Protein AF-A0A1D1V854-F1 (afdb_monomer_lite)

Structure (mmCIF, N/CA/C/O backbone):
data_AF-A0A1D1V854-F1
#
_entry.id   AF-A0A1D1V854-F1
#
loop_
_atom_site.group_PDB
_atom_site.id
_atom_site.type_symbol
_atom_site.label_atom_id
_atom_site.label_alt_id
_atom_site.label_comp_id
_atom_site.label_asym_id
_atom_site.label_entity_id
_atom_site.label_seq_id
_atom_site.pdbx_PDB_ins_code
_atom_site.Cartn_x
_atom_site.Cartn_y
_atom_site.Cartn_z
_atom_site.occupancy
_atom_site.B_iso_or_equiv
_atom_site.auth_seq_id
_atom_site.auth_comp_id
_atom_site.auth_asym_id
_atom_site.auth_atom_id
_atom_site.pdbx_PDB_model_num
ATOM 1 N N . MET A 1 1 ? 18.025 -1.468 -3.500 1.00 42.47 1 MET A N 1
ATOM 2 C CA . MET A 1 1 ? 19.082 -0.450 -3.270 1.00 42.47 1 MET A CA 1
ATOM 3 C C . MET A 1 1 ? 18.448 0.884 -2.857 1.00 42.47 1 MET A C 1
ATOM 5 O O . MET A 1 1 ? 17.671 1.433 -3.631 1.00 42.47 1 MET A O 1
ATOM 9 N N . ARG A 1 2 ? 18.681 1.383 -1.630 1.00 36.00 2 ARG A N 1
ATOM 10 C CA . ARG A 1 2 ? 18.169 2.705 -1.205 1.00 36.00 2 ARG A CA 1
ATOM 11 C C . ARG A 1 2 ? 18.916 3.812 -1.974 1.00 36.00 2 ARG A C 1
ATOM 13 O O . ARG A 1 2 ? 20.135 3.709 -2.099 1.00 36.00 2 ARG A O 1
ATOM 20 N N . PRO A 1 3 ? 18.247 4.865 -2.474 1.00 47.47 3 PRO A N 1
ATOM 21 C CA . PRO A 1 3 ? 18.932 5.996 -3.084 1.00 47.47 3 PRO A CA 1
ATOM 22 C C . PRO A 1 3 ? 19.513 6.863 -1.964 1.00 47.47 3 PRO A C 1
ATOM 24 O O . PRO A 1 3 ? 18.821 7.685 -1.373 1.00 47.47 3 PRO A O 1
ATOM 27 N N . GLY A 1 4 ? 20.775 6.627 -1.619 1.00 47.12 4 GLY A N 1
ATOM 28 C CA . GLY A 1 4 ? 21.436 7.358 -0.545 1.00 47.12 4 GLY A CA 1
ATOM 29 C C . GLY A 1 4 ? 22.820 6.805 -0.261 1.00 47.12 4 GLY A C 1
ATOM 30 O O . GLY A 1 4 ? 22.964 5.969 0.616 1.00 47.12 4 GLY A O 1
ATOM 31 N N . ARG A 1 5 ? 23.792 7.285 -1.046 1.00 52.72 5 ARG A N 1
ATOM 32 C CA . ARG A 1 5 ? 25.251 7.235 -0.843 1.00 52.72 5 ARG A CA 1
ATOM 33 C C . ARG A 1 5 ? 25.821 5.901 -0.347 1.00 52.72 5 ARG A C 1
ATOM 35 O O . ARG A 1 5 ? 25.829 5.606 0.842 1.00 52.72 5 ARG A O 1
ATOM 42 N N . THR A 1 6 ? 26.435 5.158 -1.263 1.00 57.19 6 THR A N 1
ATOM 43 C CA . THR A 1 6 ? 27.472 4.191 -0.891 1.00 57.19 6 THR A CA 1
ATOM 44 C C . THR A 1 6 ? 28.578 4.937 -0.133 1.00 57.19 6 THR A C 1
ATOM 46 O O . THR A 1 6 ? 28.917 6.053 -0.534 1.00 57.19 6 THR A O 1
ATOM 49 N N . LEU A 1 7 ? 29.139 4.356 0.938 1.00 64.44 7 LEU A N 1
ATOM 50 C CA . LEU A 1 7 ? 30.322 4.867 1.662 1.00 64.44 7 LEU A CA 1
ATOM 51 C C . LEU A 1 7 ? 31.592 4.769 0.784 1.00 64.44 7 LEU A C 1
ATOM 53 O O . LEU A 1 7 ? 32.588 4.165 1.160 1.00 64.44 7 LEU A O 1
ATOM 57 N N . GLY A 1 8 ? 31.529 5.291 -0.437 1.00 66.00 8 GLY A N 1
ATOM 58 C CA . GLY A 1 8 ? 32.653 5.418 -1.350 1.00 66.00 8 GLY A CA 1
ATOM 59 C C . GLY A 1 8 ? 33.209 6.834 -1.302 1.00 66.00 8 GLY A C 1
ATOM 60 O O . GLY A 1 8 ? 32.494 7.790 -0.994 1.00 66.00 8 GLY A O 1
ATOM 61 N N . THR A 1 9 ? 34.488 6.977 -1.630 1.00 76.50 9 THR A N 1
ATOM 62 C CA . THR A 1 9 ? 35.136 8.284 -1.738 1.00 76.50 9 THR A CA 1
ATOM 63 C C . THR A 1 9 ? 34.402 9.157 -2.760 1.00 76.50 9 THR A C 1
ATOM 65 O O . THR A 1 9 ? 34.055 8.703 -3.855 1.00 76.50 9 THR A O 1
ATOM 68 N N . ALA A 1 10 ? 34.151 10.421 -2.411 1.00 76.31 10 ALA A N 1
ATOM 69 C CA . ALA A 1 10 ? 33.528 11.373 -3.326 1.00 76.31 10 ALA A CA 1
ATOM 70 C C . ALA A 1 10 ? 34.360 11.499 -4.619 1.00 76.31 10 ALA A C 1
ATOM 72 O O . ALA A 1 10 ? 35.580 11.619 -4.565 1.00 76.31 10 ALA A O 1
ATOM 73 N N . GLY A 1 11 ? 33.699 11.451 -5.780 1.00 80.56 11 GLY A N 1
ATOM 74 C CA . GLY A 1 1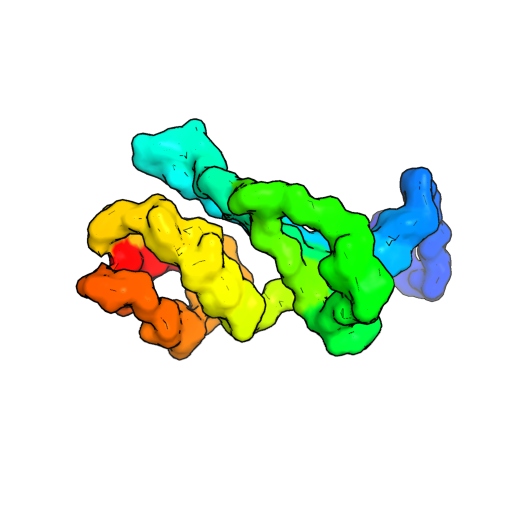1 ? 34.348 11.514 -7.100 1.00 80.56 11 GLY A CA 1
ATOM 75 C C . GLY A 1 11 ? 34.652 10.157 -7.749 1.00 80.56 11 GLY A C 1
ATOM 76 O O . GLY A 1 11 ? 35.022 10.111 -8.922 1.00 80.56 11 GLY A O 1
ATOM 77 N N . VAL A 1 12 ? 34.448 9.042 -7.041 1.00 80.25 12 VAL A N 1
ATOM 78 C CA . VAL A 1 12 ? 34.624 7.698 -7.609 1.00 80.25 12 VAL A CA 1
ATOM 79 C C . VAL A 1 12 ? 33.485 7.368 -8.583 1.00 80.25 12 VAL A C 1
ATOM 81 O O . VAL A 1 12 ? 32.310 7.409 -8.226 1.00 80.25 12 VAL A O 1
ATOM 84 N N . LYS A 1 13 ? 33.843 7.013 -9.827 1.00 78.31 13 LYS A N 1
ATOM 85 C CA . LYS A 1 13 ? 32.886 6.697 -10.909 1.00 78.31 13 LYS A CA 1
ATOM 86 C C . LYS A 1 13 ? 32.254 5.310 -10.791 1.00 78.31 13 LYS A C 1
ATOM 88 O O . LYS A 1 13 ? 31.146 5.106 -11.277 1.00 78.31 13 LYS A O 1
ATOM 93 N N . ARG A 1 14 ? 32.958 4.354 -10.182 1.00 78.44 14 ARG A N 1
ATOM 94 C CA . ARG A 1 14 ? 32.500 2.971 -10.021 1.00 78.44 14 ARG A CA 1
ATOM 95 C C . ARG A 1 14 ? 32.705 2.535 -8.581 1.00 78.44 14 ARG A C 1
ATOM 97 O O . ARG A 1 14 ? 33.834 2.519 -8.108 1.00 78.44 14 ARG A O 1
ATOM 104 N N . VAL A 1 15 ? 31.619 2.172 -7.909 1.00 78.31 15 VAL A N 1
ATOM 105 C CA . VAL A 1 15 ? 31.661 1.604 -6.561 1.00 78.31 15 VAL A CA 1
ATOM 106 C C . VAL A 1 15 ? 31.160 0.173 -6.644 1.00 78.31 15 VAL A C 1
ATOM 108 O O . VAL A 1 15 ? 30.036 -0.064 -7.082 1.00 78.31 15 VAL A O 1
ATOM 111 N N . GLU A 1 16 ? 32.009 -0.774 -6.266 1.00 82.12 16 GLU A N 1
ATOM 112 C CA . GLU A 1 16 ? 31.644 -2.186 -6.184 1.00 82.12 16 GLU A CA 1
ATOM 113 C C . GLU A 1 16 ? 30.925 -2.438 -4.855 1.00 82.12 16 GLU A C 1
ATOM 115 O O . GLU A 1 16 ? 31.329 -1.925 -3.811 1.00 82.12 16 GLU A O 1
ATOM 120 N N . ALA A 1 17 ? 29.827 -3.189 -4.898 1.00 75.94 17 ALA A N 1
ATOM 121 C CA . ALA A 1 17 ? 29.043 -3.534 -3.721 1.00 75.94 17 ALA A CA 1
ATOM 122 C C . ALA A 1 17 ? 28.815 -5.044 -3.694 1.00 75.94 17 ALA A C 1
ATOM 124 O O . ALA A 1 17 ? 28.383 -5.629 -4.687 1.00 75.94 17 ALA A O 1
ATOM 125 N N . ILE A 1 18 ? 29.082 -5.662 -2.545 1.00 81.81 18 ILE A N 1
ATOM 126 C CA . ILE A 1 18 ? 28.720 -7.056 -2.299 1.00 81.81 18 ILE A CA 1
ATOM 127 C C . ILE A 1 18 ? 27.253 -7.076 -1.888 1.00 81.81 18 ILE A C 1
ATOM 129 O O . ILE A 1 18 ? 26.823 -6.325 -1.011 1.00 81.81 18 ILE A O 1
ATOM 133 N N . THR A 1 19 ? 26.477 -7.932 -2.537 1.00 79.88 19 THR A N 1
ATOM 134 C CA . THR A 1 19 ? 25.045 -8.079 -2.285 1.00 79.88 19 THR A CA 1
ATOM 135 C C . THR A 1 19 ? 24.762 -9.519 -1.892 1.00 79.88 19 THR A C 1
ATOM 137 O O . THR A 1 19 ? 25.482 -10.429 -2.294 1.00 79.88 19 THR A O 1
ATOM 140 N N . GLN A 1 20 ? 23.710 -9.725 -1.106 1.00 85.19 20 GLN A N 1
ATOM 141 C CA . GLN A 1 20 ? 23.320 -11.063 -0.664 1.00 85.19 20 GLN A CA 1
ATOM 142 C C . GLN A 1 20 ? 22.769 -11.924 -1.810 1.00 85.19 20 GLN A C 1
ATOM 144 O O . GLN A 1 20 ? 22.831 -13.146 -1.733 1.00 85.19 20 GLN A O 1
ATOM 149 N N . SER A 1 21 ? 22.215 -11.302 -2.856 1.00 84.50 21 SER A N 1
ATOM 150 C CA . SER A 1 21 ? 21.687 -11.992 -4.034 1.00 84.50 21 SER A CA 1
ATOM 151 C C . SER A 1 21 ? 21.444 -11.019 -5.185 1.00 84.50 21 SER A C 1
ATOM 153 O O . SER A 1 21 ? 21.108 -9.853 -4.968 1.00 84.50 21 SER A O 1
ATOM 155 N N . GLU A 1 22 ? 21.526 -11.513 -6.421 1.00 81.31 22 GLU A N 1
ATOM 156 C CA . GLU A 1 22 ? 21.178 -10.736 -7.619 1.00 81.31 22 GLU A CA 1
ATOM 157 C C . GLU A 1 22 ? 19.768 -10.136 -7.523 1.00 81.31 22 GLU A C 1
ATOM 159 O O . GLU A 1 22 ? 19.555 -8.977 -7.880 1.00 81.31 22 GLU A O 1
ATOM 164 N N . ASN A 1 23 ? 18.821 -10.865 -6.926 1.00 78.69 23 ASN A N 1
ATOM 165 C CA . ASN A 1 23 ? 17.449 -10.398 -6.744 1.00 78.69 23 ASN A CA 1
ATOM 166 C C . ASN A 1 23 ? 17.353 -9.106 -5.920 1.00 78.69 23 ASN A C 1
ATOM 168 O O . ASN A 1 23 ? 16.466 -8.296 -6.171 1.00 78.69 23 ASN A O 1
ATOM 172 N N . SER A 1 24 ? 18.265 -8.882 -4.969 1.00 74.88 24 SER A N 1
ATOM 173 C CA . SER A 1 24 ? 18.320 -7.648 -4.166 1.00 74.88 24 SER A CA 1
ATOM 174 C C . SER A 1 24 ? 18.668 -6.404 -5.004 1.00 74.88 24 SER A C 1
ATOM 176 O O . SER A 1 24 ? 18.369 -5.261 -4.628 1.00 74.88 24 SER A O 1
ATOM 178 N N . MET A 1 25 ? 19.298 -6.625 -6.162 1.00 78.00 25 MET A N 1
ATOM 179 C CA . MET A 1 25 ? 19.672 -5.592 -7.125 1.00 78.00 25 MET A CA 1
ATOM 180 C C . MET A 1 25 ? 18.599 -5.373 -8.191 1.00 78.00 25 MET A C 1
ATOM 182 O O . MET A 1 25 ? 18.364 -4.234 -8.595 1.00 78.00 25 MET A O 1
ATOM 186 N N . THR A 1 26 ? 17.971 -6.450 -8.662 1.00 77.56 26 THR A N 1
ATOM 187 C CA . THR A 1 26 ? 17.078 -6.421 -9.828 1.00 77.56 26 THR A CA 1
ATOM 188 C C . THR A 1 26 ? 15.613 -6.242 -9.453 1.00 77.56 26 THR A C 1
ATOM 190 O O . THR A 1 26 ? 14.865 -5.599 -10.192 1.00 77.56 26 THR A O 1
ATOM 193 N N . HIS A 1 27 ? 15.206 -6.736 -8.284 1.00 78.88 27 HIS A N 1
ATOM 194 C CA . HIS A 1 27 ? 13.835 -6.659 -7.809 1.00 78.88 27 HIS A CA 1
ATOM 195 C C . HIS A 1 27 ? 13.731 -5.700 -6.630 1.00 78.88 27 HIS A C 1
ATOM 197 O O . HIS A 1 27 ? 14.508 -5.715 -5.677 1.00 78.88 27 HIS A O 1
ATOM 203 N N . SER A 1 28 ? 12.720 -4.847 -6.690 1.00 82.88 28 SER A N 1
ATOM 204 C CA . SER A 1 28 ? 12.346 -3.974 -5.590 1.00 82.88 28 SER A CA 1
ATOM 205 C C . SER A 1 28 ? 10.859 -4.110 -5.359 1.00 82.88 28 SER A C 1
ATOM 207 O O . SER A 1 28 ? 10.084 -4.121 -6.317 1.00 82.88 28 SER A O 1
ATOM 209 N N . TYR A 1 29 ? 10.472 -4.153 -4.097 1.00 90.25 29 TYR A N 1
ATOM 210 C CA . TYR A 1 29 ? 9.084 -4.114 -3.690 1.00 90.25 29 TYR A CA 1
ATOM 211 C C . TYR A 1 29 ? 8.907 -3.069 -2.593 1.00 90.25 29 TYR A C 1
ATOM 213 O O . TYR A 1 29 ? 9.848 -2.749 -1.862 1.00 90.25 29 TYR A O 1
ATOM 221 N N . THR A 1 30 ? 7.696 -2.540 -2.495 1.00 90.31 30 THR A N 1
ATOM 222 C CA . THR A 1 30 ? 7.276 -1.667 -1.402 1.00 90.31 30 THR A CA 1
ATOM 223 C C . THR A 1 30 ? 6.233 -2.402 -0.586 1.00 90.31 30 THR A C 1
ATOM 225 O O . THR A 1 30 ? 5.266 -2.923 -1.137 1.00 90.31 30 THR A O 1
ATOM 228 N N . VAL A 1 31 ? 6.427 -2.422 0.728 1.00 91.75 31 VAL A N 1
ATOM 229 C CA . VAL A 1 31 ? 5.432 -2.911 1.678 1.00 91.75 31 VAL A CA 1
ATOM 230 C C . VAL A 1 31 ? 4.902 -1.714 2.444 1.00 91.75 31 VAL A C 1
ATOM 232 O O . VAL A 1 31 ? 5.697 -0.942 2.979 1.00 91.75 31 VAL A O 1
ATOM 235 N N . MET A 1 32 ? 3.582 -1.562 2.503 1.00 90.44 32 MET A N 1
ATOM 236 C CA . MET A 1 32 ? 2.953 -0.619 3.422 1.00 90.44 32 MET A CA 1
ATOM 237 C C . MET A 1 32 ? 2.144 -1.365 4.470 1.00 90.44 32 MET A C 1
ATOM 239 O O . MET A 1 32 ? 1.331 -2.239 4.165 1.00 90.44 32 MET A O 1
ATOM 243 N N . MET A 1 33 ? 2.392 -0.987 5.717 1.00 89.56 33 MET A N 1
ATOM 244 C CA . MET A 1 33 ? 1.730 -1.493 6.907 1.00 89.56 33 MET A CA 1
ATOM 245 C C . MET A 1 33 ? 1.196 -0.299 7.683 1.00 89.56 33 MET A C 1
ATOM 247 O O . MET A 1 33 ? 1.869 0.726 7.773 1.00 89.56 33 MET A O 1
ATOM 251 N N . ALA A 1 34 ? 0.021 -0.452 8.278 1.00 89.19 34 ALA A N 1
ATOM 252 C CA . ALA A 1 34 ? -0.486 0.481 9.271 1.00 89.19 34 ALA A CA 1
ATOM 253 C C . ALA A 1 34 ? -0.627 -0.242 10.608 1.00 89.19 34 ALA A C 1
ATOM 255 O O . ALA A 1 34 ? -0.930 -1.437 10.663 1.00 89.19 34 ALA A O 1
ATOM 256 N N . VAL A 1 35 ? -0.376 0.492 11.684 1.00 89.81 35 VAL A N 1
ATOM 257 C CA . VAL A 1 35 ? -0.503 0.013 13.059 1.00 89.81 35 VAL A CA 1
ATOM 258 C C . VAL A 1 35 ? -1.623 0.803 13.705 1.00 89.81 35 VAL A C 1
ATOM 260 O O . VAL A 1 35 ? -1.623 2.032 13.645 1.00 89.81 35 VAL A O 1
ATOM 263 N N . SER A 1 36 ? -2.567 0.109 14.334 1.00 87.56 36 SER A N 1
ATOM 264 C CA . SER A 1 36 ? -3.525 0.778 15.206 1.00 87.56 36 SER A CA 1
ATOM 265 C C . SER A 1 36 ? -2.867 1.032 16.560 1.00 87.56 36 SER A C 1
ATOM 267 O O . SER A 1 36 ? -2.325 0.119 17.182 1.00 87.56 36 SER A O 1
ATOM 269 N N . LEU A 1 37 ? -2.892 2.284 17.022 1.00 82.31 37 LEU A N 1
ATOM 270 C CA . LEU A 1 37 ? -2.415 2.631 18.364 1.00 82.31 37 LEU A CA 1
ATOM 271 C C . LEU A 1 37 ? -3.470 2.345 19.439 1.00 82.31 37 LEU A C 1
ATOM 273 O O . LEU A 1 37 ? -3.107 2.011 20.562 1.00 82.31 37 LEU A O 1
ATOM 277 N N . SER A 1 38 ? -4.764 2.432 19.103 1.00 80.25 38 SER A N 1
ATOM 278 C CA . SER A 1 38 ? -5.852 2.088 20.031 1.00 80.25 38 SER A CA 1
ATOM 279 C C . SER A 1 38 ? -5.917 0.583 20.295 1.00 80.25 38 SER A C 1
ATOM 281 O O . SER A 1 38 ? -6.243 0.152 21.400 1.00 80.25 38 SER A O 1
ATOM 283 N N . ARG A 1 39 ? -5.556 -0.228 19.295 1.00 80.88 39 ARG A N 1
ATOM 284 C CA . ARG A 1 39 ? -5.409 -1.682 19.404 1.00 80.88 39 ARG A CA 1
ATOM 285 C C . ARG A 1 39 ? -4.017 -2.048 18.901 1.00 80.88 39 ARG A C 1
ATOM 287 O O . ARG A 1 39 ? -3.890 -2.169 17.689 1.00 80.88 39 ARG A O 1
ATOM 294 N N . PRO A 1 40 ? -3.005 -2.244 19.772 1.00 81.00 40 PRO A N 1
ATOM 295 C CA . PRO A 1 40 ? -1.585 -2.334 19.404 1.00 81.00 40 PRO A CA 1
ATOM 296 C C . PRO A 1 40 ? -1.271 -3.587 18.570 1.00 81.00 40 PRO A C 1
ATOM 298 O O . PRO A 1 40 ? -0.707 -4.573 19.042 1.00 81.00 40 PRO A O 1
ATOM 301 N N . LYS A 1 41 ? -1.706 -3.559 17.314 1.00 88.44 41 LYS A N 1
ATOM 302 C CA . LYS A 1 41 ? -1.650 -4.607 16.304 1.00 88.44 41 LYS A CA 1
ATOM 303 C C . LYS A 1 41 ? -1.568 -3.938 14.937 1.00 88.44 41 LYS A C 1
ATOM 305 O O . LYS A 1 41 ? -2.052 -2.822 14.730 1.00 88.44 41 LYS A O 1
ATOM 310 N N . PHE A 1 42 ? -0.972 -4.649 13.990 1.00 90.31 42 PHE A N 1
ATOM 311 C CA . PHE A 1 42 ? -1.066 -4.273 12.588 1.00 90.31 42 PHE A CA 1
ATOM 312 C C . PHE A 1 42 ? -2.515 -4.345 12.114 1.00 90.31 42 PHE A C 1
ATOM 314 O O . PHE A 1 42 ? -3.293 -5.175 12.597 1.00 90.31 42 PHE A O 1
ATOM 321 N N . LEU A 1 43 ? -2.855 -3.504 11.138 1.00 90.69 43 LEU A N 1
ATOM 322 C CA . LEU A 1 43 ? -4.047 -3.749 10.341 1.00 90.69 43 LEU A CA 1
ATOM 323 C C . LEU A 1 43 ? -3.939 -5.144 9.704 1.00 90.69 43 LEU A C 1
ATOM 325 O O . LEU A 1 43 ? -2.840 -5.574 9.345 1.00 90.69 43 LEU A O 1
ATOM 329 N N . PRO A 1 44 ? -5.058 -5.871 9.586 1.00 91.88 44 PRO A N 1
ATOM 330 C CA . PRO A 1 44 ? -5.037 -7.279 9.208 1.00 91.88 44 PRO A CA 1
ATOM 331 C C . PRO A 1 44 ? -4.671 -7.516 7.738 1.00 91.88 44 PRO A C 1
ATOM 333 O O . PRO A 1 44 ? -4.464 -8.668 7.374 1.00 91.88 44 PRO A O 1
ATOM 336 N N . VAL A 1 45 ? -4.564 -6.472 6.907 1.00 93.75 45 VAL A N 1
ATOM 337 C CA . VAL A 1 45 ? -4.182 -6.575 5.492 1.00 93.75 45 VAL A CA 1
ATOM 338 C C . VAL A 1 45 ? -2.842 -5.881 5.243 1.00 93.75 45 VAL A C 1
ATOM 340 O O . VAL A 1 45 ? -2.642 -4.719 5.600 1.00 93.75 45 VAL A O 1
ATOM 343 N N . LEU A 1 46 ? -1.925 -6.597 4.594 1.00 93.94 46 LEU A N 1
ATOM 344 C CA . LEU A 1 46 ? -0.636 -6.094 4.134 1.00 93.94 46 LEU A CA 1
ATOM 345 C C . LEU A 1 46 ? -0.745 -5.583 2.699 1.00 93.94 46 LEU A C 1
ATOM 347 O O . LEU A 1 46 ? -1.239 -6.297 1.832 1.00 93.94 46 LEU A O 1
ATOM 351 N N . PHE A 1 47 ? -0.209 -4.401 2.412 1.00 94.69 47 PHE A N 1
ATOM 352 C CA . PHE A 1 47 ? -0.081 -3.927 1.037 1.00 94.69 47 PHE A CA 1
ATOM 353 C C . PHE A 1 47 ? 1.309 -4.234 0.495 1.00 94.69 47 PHE A C 1
ATOM 355 O O . PHE A 1 47 ? 2.303 -3.753 1.043 1.00 94.69 47 PHE A O 1
ATOM 362 N N . LEU A 1 48 ? 1.380 -4.992 -0.597 1.00 94.62 48 LEU A N 1
ATOM 363 C CA . LEU A 1 48 ? 2.616 -5.352 -1.280 1.00 94.62 48 LEU A CA 1
ATOM 364 C C . LEU A 1 48 ? 2.581 -4.852 -2.725 1.00 94.62 48 LEU A C 1
ATOM 366 O O . LEU A 1 48 ? 1.764 -5.285 -3.529 1.00 94.62 48 LEU A O 1
ATOM 370 N N . MET A 1 49 ? 3.514 -3.976 -3.076 1.00 94.25 49 MET A N 1
ATOM 371 C CA . MET A 1 49 ? 3.699 -3.495 -4.440 1.00 94.25 49 MET A CA 1
ATOM 372 C C . MET A 1 49 ? 4.986 -4.052 -5.024 1.00 94.25 49 MET A C 1
ATOM 374 O O . MET A 1 49 ? 6.074 -3.744 -4.538 1.00 94.25 49 MET A O 1
ATOM 378 N N . LEU A 1 50 ? 4.864 -4.811 -6.105 1.00 92.88 50 LEU A N 1
ATOM 379 C CA . LEU A 1 50 ? 5.992 -5.328 -6.867 1.00 92.88 50 LEU A CA 1
ATOM 380 C C . LEU A 1 50 ? 6.351 -4.374 -8.011 1.00 92.88 50 LEU A C 1
ATOM 382 O O . LEU A 1 50 ? 5.485 -3.724 -8.602 1.00 92.88 50 LEU A O 1
ATOM 386 N N . ARG A 1 51 ? 7.645 -4.263 -8.321 1.00 91.69 51 ARG A N 1
ATOM 387 C CA . ARG A 1 51 ? 8.099 -3.510 -9.490 1.00 91.69 51 ARG A CA 1
ATOM 388 C C . ARG A 1 51 ? 8.015 -4.384 -10.740 1.00 91.69 51 ARG A C 1
ATOM 390 O O . ARG A 1 51 ? 8.764 -5.345 -10.857 1.00 91.69 51 ARG A O 1
ATOM 397 N N . GLU A 1 52 ? 7.174 -3.982 -11.683 1.00 91.81 52 GLU A N 1
ATOM 398 C CA . GLU A 1 52 ? 6.977 -4.636 -12.981 1.00 91.81 52 GLU A CA 1
ATOM 399 C C . GLU A 1 52 ? 7.234 -3.633 -14.101 1.00 91.81 52 GLU A C 1
ATOM 401 O O . GLU A 1 52 ? 6.760 -2.505 -14.018 1.00 91.81 52 GLU A O 1
ATOM 406 N N . GLU A 1 53 ? 7.919 -4.016 -15.179 1.00 89.62 53 GLU A N 1
ATOM 407 C CA . GLU A 1 53 ? 8.294 -3.089 -16.264 1.00 89.62 53 GLU A CA 1
ATOM 408 C C . GLU A 1 53 ? 7.089 -2.338 -16.856 1.00 89.62 53 GLU A C 1
ATOM 410 O O . GLU A 1 53 ? 7.146 -1.130 -17.078 1.00 89.62 53 GLU A O 1
ATOM 415 N N . LYS A 1 54 ? 5.963 -3.040 -17.035 1.00 92.38 54 LYS A N 1
ATOM 416 C CA . LYS A 1 54 ? 4.704 -2.480 -17.559 1.00 92.38 54 LYS A CA 1
ATOM 417 C C . LYS A 1 54 ? 3.762 -1.970 -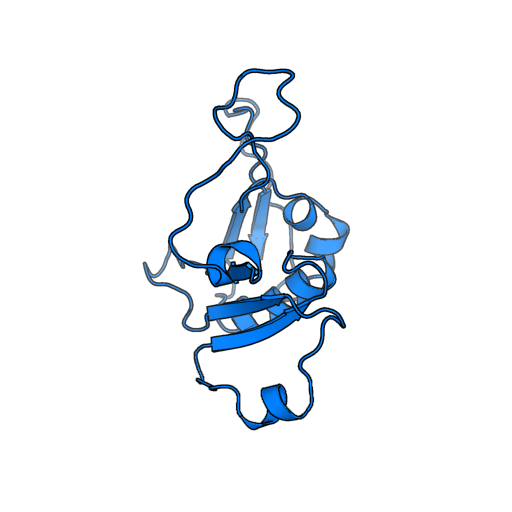16.465 1.00 92.38 54 LYS A C 1
ATOM 419 O O . LYS A 1 54 ? 2.652 -1.541 -16.760 1.00 92.38 54 LYS A O 1
ATOM 424 N N . GLY A 1 55 ? 4.178 -2.049 -15.201 1.00 92.19 55 GLY A N 1
ATOM 425 C CA . GLY A 1 55 ? 3.369 -1.691 -14.037 1.00 92.19 55 GLY A CA 1
ATOM 426 C C . GLY A 1 55 ? 2.170 -2.601 -13.784 1.00 92.19 55 GLY A C 1
ATOM 427 O O . GLY A 1 55 ? 1.314 -2.258 -12.980 1.00 92.19 55 GLY A O 1
ATOM 428 N N . VAL A 1 56 ? 2.107 -3.746 -14.460 1.00 94.06 56 VAL A N 1
ATOM 429 C CA . VAL A 1 56 ? 1.060 -4.758 -14.320 1.00 94.06 56 VAL A CA 1
ATOM 430 C C . VAL A 1 56 ? 1.691 -6.139 -14.375 1.00 94.06 56 VAL A C 1
ATOM 432 O O . VAL A 1 56 ? 2.706 -6.337 -15.045 1.00 94.06 56 VAL A O 1
ATOM 435 N N . PHE A 1 57 ? 1.064 -7.101 -13.709 1.00 94.50 57 PHE A N 1
ATOM 436 C CA . PHE A 1 57 ? 1.489 -8.491 -13.777 1.00 94.50 57 PHE A CA 1
ATOM 437 C C . PHE A 1 57 ? 1.200 -9.089 -15.154 1.00 94.50 57 PHE A C 1
ATOM 439 O O . PHE A 1 57 ? 0.105 -8.945 -15.706 1.00 94.50 57 PHE A O 1
ATOM 446 N N . GLY A 1 58 ? 2.181 -9.806 -15.701 1.00 94.25 58 GLY A N 1
ATOM 447 C CA . GLY A 1 58 ? 1.980 -10.602 -16.908 1.00 94.25 58 GLY A CA 1
ATOM 448 C C . GLY A 1 58 ? 0.973 -11.745 -16.684 1.00 94.25 58 GLY A C 1
ATOM 449 O O . GLY A 1 58 ? 0.764 -12.168 -15.546 1.00 94.25 58 GLY A O 1
ATOM 450 N N . PRO A 1 59 ? 0.378 -12.314 -17.752 1.00 94.88 59 PRO A N 1
ATOM 451 C CA . PRO A 1 59 ? -0.676 -13.330 -17.633 1.00 94.88 59 PRO A CA 1
ATOM 452 C C . PRO A 1 59 ? -0.280 -14.567 -16.817 1.00 94.88 59 PRO A C 1
ATOM 454 O O . PRO A 1 59 ? -1.105 -15.133 -16.104 1.00 94.88 59 PRO A O 1
ATOM 457 N N . ILE A 1 60 ? 0.986 -14.984 -16.914 1.00 95.00 60 ILE A N 1
ATOM 458 C CA . ILE A 1 60 ? 1.510 -16.132 -16.166 1.00 95.00 60 ILE A CA 1
ATOM 459 C C . ILE A 1 60 ? 1.554 -15.799 -14.674 1.00 95.00 60 ILE A C 1
ATOM 461 O O . ILE A 1 60 ? 0.949 -16.518 -13.885 1.00 95.00 60 ILE A O 1
ATOM 465 N N . VAL A 1 61 ? 2.184 -14.677 -14.306 1.00 92.81 61 VAL A N 1
ATOM 466 C CA . VAL A 1 61 ? 2.305 -14.228 -12.910 1.00 92.81 61 VAL A CA 1
ATOM 467 C C . VAL A 1 61 ? 0.924 -14.039 -12.288 1.00 92.81 61 VAL A C 1
ATOM 469 O O . VAL A 1 61 ? 0.650 -14.610 -11.242 1.00 92.81 61 VAL A O 1
ATOM 472 N N . SER A 1 62 ? 0.002 -13.353 -12.966 1.00 93.06 62 SER A N 1
ATOM 473 C CA . SER A 1 62 ? -1.374 -13.153 -12.482 1.00 93.06 62 SER A CA 1
ATOM 474 C C . SER A 1 62 ? -2.117 -14.458 -12.162 1.00 93.06 62 SER A C 1
ATOM 476 O O . SER A 1 62 ? -2.975 -14.480 -11.274 1.00 93.06 62 SER A O 1
ATOM 478 N N . ARG A 1 63 ? -1.799 -15.546 -12.881 1.00 94.31 63 ARG A N 1
ATOM 479 C CA . ARG A 1 63 ? -2.405 -16.872 -12.694 1.00 94.31 63 ARG A CA 1
ATOM 480 C C . ARG A 1 63 ? -1.716 -17.691 -11.604 1.00 94.31 63 ARG A C 1
ATOM 482 O O . ARG A 1 63 ? -2.404 -18.399 -10.880 1.00 94.31 63 ARG A O 1
ATOM 489 N N . THR A 1 64 ? -0.388 -17.638 -11.517 1.00 95.69 64 THR A N 1
ATOM 490 C CA . THR A 1 64 ? 0.401 -18.536 -10.654 1.00 95.69 64 THR A CA 1
ATOM 491 C C . THR A 1 64 ? 0.869 -17.895 -9.352 1.00 95.69 64 THR A C 1
ATOM 493 O O .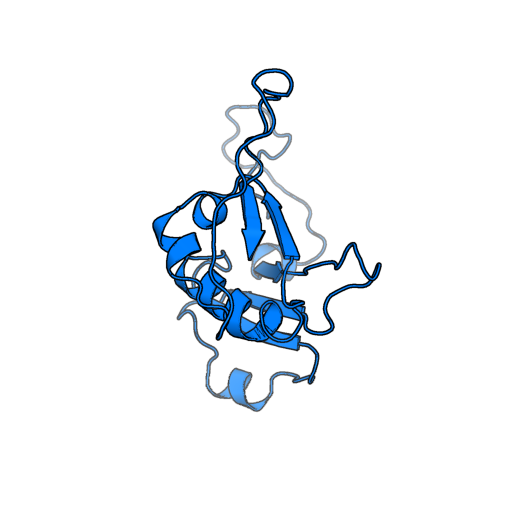 THR A 1 64 ? 1.380 -18.598 -8.487 1.00 95.69 64 THR A O 1
ATOM 496 N N . MET A 1 65 ? 0.749 -16.574 -9.213 1.00 93.00 65 MET A N 1
ATOM 497 C CA . MET A 1 65 ? 1.186 -15.854 -8.021 1.00 93.00 65 MET A CA 1
ATOM 498 C C . MET A 1 65 ? 0.406 -16.321 -6.793 1.00 93.00 65 MET A C 1
ATOM 500 O O . MET A 1 65 ? -0.815 -16.476 -6.833 1.00 93.00 65 MET A O 1
ATOM 504 N N . PHE A 1 66 ? 1.135 -16.508 -5.694 1.00 92.00 66 PHE A N 1
ATOM 505 C CA . PHE A 1 66 ? 0.561 -16.795 -4.389 1.00 92.00 66 PHE A CA 1
ATOM 506 C C . PHE A 1 66 ? -0.432 -15.698 -3.982 1.00 92.00 66 PHE A C 1
ATOM 508 O O . PHE A 1 66 ? -0.147 -14.507 -4.119 1.00 92.00 66 PHE A O 1
ATOM 515 N N . LYS A 1 67 ? -1.591 -16.110 -3.468 1.00 91.94 67 LYS A N 1
ATOM 516 C CA . LYS A 1 67 ? -2.635 -15.215 -2.966 1.00 91.94 67 LYS A CA 1
ATOM 517 C C . LYS A 1 67 ? -2.951 -15.596 -1.532 1.00 91.94 67 LYS A C 1
ATOM 519 O O . LYS A 1 67 ? -3.084 -16.778 -1.226 1.00 91.94 67 LYS A O 1
ATOM 524 N N . ALA A 1 68 ? -3.081 -14.588 -0.686 1.00 94.25 68 ALA A N 1
ATOM 525 C CA . ALA A 1 68 ? -3.528 -14.738 0.684 1.00 94.25 68 ALA A CA 1
ATOM 526 C C . ALA A 1 68 ? -4.533 -13.634 0.997 1.00 94.25 68 ALA A C 1
ATOM 528 O O . ALA A 1 68 ? -4.372 -12.504 0.536 1.00 94.25 68 ALA A O 1
ATOM 529 N N . ASP A 1 69 ? -5.541 -13.957 1.802 1.00 93.19 69 ASP A N 1
ATOM 530 C CA . ASP A 1 69 ? -6.639 -13.036 2.120 1.00 93.19 69 ASP A CA 1
ATOM 531 C C . ASP A 1 69 ? -6.159 -11.786 2.873 1.00 93.19 69 ASP A C 1
ATOM 533 O O . ASP A 1 69 ? -6.778 -10.728 2.815 1.00 93.19 69 ASP A O 1
ATOM 537 N N . ASN A 1 70 ? -5.022 -11.897 3.559 1.00 94.06 70 ASN A N 1
ATOM 538 C CA . ASN A 1 70 ? -4.397 -10.833 4.333 1.00 94.06 70 ASN A CA 1
ATOM 539 C C . ASN A 1 70 ? -3.273 -10.099 3.581 1.00 94.06 70 ASN A C 1
ATOM 541 O O . ASN A 1 70 ? -2.517 -9.351 4.203 1.00 94.06 70 ASN A O 1
ATOM 545 N N . VAL A 1 71 ? -3.130 -10.299 2.267 1.00 94.19 71 VAL A N 1
ATOM 546 C CA . VAL A 1 71 ? -2.132 -9.591 1.454 1.00 94.19 71 VAL A CA 1
ATOM 547 C C . VAL A 1 71 ? -2.774 -9.048 0.182 1.00 94.19 71 VAL A C 1
ATOM 549 O O . VAL A 1 71 ? -3.120 -9.789 -0.736 1.00 94.19 71 VAL A O 1
ATOM 552 N N . TYR A 1 72 ? -2.860 -7.726 0.093 1.00 94.50 72 TYR A N 1
ATOM 553 C CA . TYR A 1 72 ? -3.204 -7.032 -1.136 1.00 94.50 72 TYR A CA 1
ATOM 554 C C . TYR A 1 72 ? -1.943 -6.807 -1.974 1.00 94.50 72 TYR A C 1
ATOM 556 O O . TYR A 1 72 ? -1.076 -6.008 -1.611 1.00 94.50 72 TYR A O 1
ATOM 564 N N . VAL A 1 73 ? -1.834 -7.528 -3.091 1.00 94.12 73 VAL A N 1
ATOM 565 C CA . VAL A 1 73 ? -0.674 -7.469 -3.990 1.00 94.12 73 VAL A CA 1
ATOM 566 C C . VAL A 1 73 ? -1.007 -6.665 -5.244 1.00 94.12 73 VAL A C 1
ATOM 568 O O . VAL A 1 73 ? -1.980 -6.955 -5.936 1.00 94.12 73 VAL A O 1
ATOM 571 N N . THR A 1 74 ? -0.162 -5.692 -5.577 1.00 93.94 74 THR A N 1
ATOM 572 C CA . THR A 1 74 ? -0.268 -4.870 -6.789 1.00 93.94 74 THR A CA 1
ATOM 573 C C . THR A 1 74 ? 1.096 -4.673 -7.454 1.00 93.94 74 THR A C 1
ATOM 575 O O . THR A 1 74 ? 2.131 -5.073 -6.916 1.00 93.94 74 THR A O 1
ATOM 578 N N . ALA A 1 75 ? 1.112 -4.057 -8.634 1.00 94.00 75 ALA A N 1
ATOM 579 C CA . ALA A 1 75 ? 2.316 -3.798 -9.412 1.00 94.00 75 ALA A CA 1
ATOM 580 C C . ALA A 1 75 ? 2.452 -2.315 -9.776 1.00 94.00 75 ALA A C 1
ATOM 582 O O . ALA A 1 75 ? 1.465 -1.592 -9.915 1.00 94.00 75 ALA A O 1
ATOM 583 N N . SER A 1 76 ? 3.689 -1.848 -9.953 1.00 93.81 76 SER A N 1
ATOM 584 C CA . SER A 1 76 ? 3.961 -0.539 -10.554 1.00 93.81 76 SER A CA 1
ATOM 585 C C . SER A 1 76 ? 5.290 -0.514 -11.307 1.00 93.81 76 SER A C 1
ATOM 587 O O . SER A 1 76 ? 6.179 -1.324 -11.060 1.00 93.81 76 SER A O 1
ATOM 589 N N . THR A 1 77 ? 5.449 0.444 -12.220 1.00 91.75 77 THR A N 1
ATOM 590 C CA . THR A 1 77 ? 6.664 0.588 -13.045 1.00 91.75 77 THR A CA 1
ATOM 591 C C . THR A 1 77 ? 7.911 0.925 -12.232 1.00 91.75 77 THR A C 1
ATOM 593 O O . THR A 1 77 ? 9.023 0.481 -12.530 1.00 91.75 77 THR A O 1
ATOM 596 N N . SER A 1 78 ? 7.738 1.714 -11.173 1.00 87.38 78 SER A N 1
ATOM 597 C CA . SER A 1 78 ? 8.843 2.208 -10.351 1.00 87.38 78 SER A CA 1
ATOM 598 C C . SER A 1 78 ? 9.028 1.438 -9.045 1.00 87.38 78 SER A C 1
ATOM 600 O O . SER A 1 78 ? 10.065 1.596 -8.402 1.00 87.38 78 SER A O 1
ATOM 602 N N . GLY A 1 79 ? 8.033 0.649 -8.626 1.00 85.50 79 GLY A N 1
ATOM 603 C CA . GLY A 1 79 ? 7.962 0.091 -7.276 1.00 85.50 79 GLY A CA 1
ATOM 604 C C . GLY A 1 79 ? 7.778 1.152 -6.185 1.00 85.50 79 GLY A C 1
ATOM 605 O O . GLY A 1 79 ? 7.907 0.827 -5.010 1.00 85.50 79 GLY A O 1
ATOM 606 N N . LYS A 1 80 ? 7.521 2.418 -6.547 1.00 85.75 80 LYS A N 1
ATOM 607 C CA . LYS A 1 80 ? 7.320 3.535 -5.616 1.00 85.75 80 LYS A CA 1
ATOM 608 C C . LYS A 1 80 ? 5.839 3.849 -5.474 1.00 85.75 80 LYS A C 1
ATOM 610 O O . LYS A 1 80 ? 5.067 3.736 -6.427 1.00 85.75 80 LYS A O 1
ATOM 615 N N . MET A 1 81 ? 5.471 4.314 -4.288 1.00 86.69 81 MET A N 1
ATOM 616 C CA . MET A 1 81 ? 4.125 4.792 -4.020 1.00 86.69 81 MET A CA 1
ATOM 617 C C . MET A 1 81 ? 3.822 6.040 -4.864 1.00 86.69 81 MET A C 1
ATOM 619 O O . MET A 1 81 ? 4.662 6.923 -5.028 1.00 86.69 81 MET A O 1
ATOM 623 N N . THR A 1 82 ? 2.618 6.097 -5.425 1.00 88.06 82 THR A N 1
ATOM 624 C CA . THR A 1 82 ? 2.088 7.237 -6.191 1.00 88.06 82 THR A CA 1
ATOM 625 C C . THR A 1 82 ? 0.762 7.663 -5.575 1.00 88.06 82 THR A C 1
ATOM 627 O O . THR A 1 82 ? 0.185 6.889 -4.816 1.00 88.06 82 THR A O 1
ATOM 630 N N . LYS A 1 83 ? 0.235 8.840 -5.934 1.00 87.00 83 LYS A N 1
ATOM 631 C CA . LYS A 1 83 ? -1.096 9.284 -5.485 1.00 87.00 83 LYS A CA 1
ATOM 632 C C . LYS A 1 83 ? -2.176 8.220 -5.725 1.00 87.00 83 LYS A C 1
ATOM 634 O O . LYS A 1 83 ? -2.904 7.864 -4.810 1.00 87.00 83 LYS A O 1
ATOM 639 N N . LYS A 1 84 ? -2.225 7.641 -6.930 1.00 88.38 84 LYS A N 1
ATOM 640 C CA . LYS A 1 84 ? -3.197 6.589 -7.272 1.00 88.38 84 LYS A CA 1
ATOM 641 C C . LYS A 1 84 ? -3.047 5.345 -6.390 1.00 88.38 84 LYS A C 1
ATOM 643 O O . LYS A 1 84 ? -4.041 4.805 -5.926 1.00 88.38 84 LYS A O 1
ATOM 648 N N . LEU A 1 85 ? -1.811 4.900 -6.164 1.00 90.38 85 LEU A N 1
ATOM 649 C CA . LEU A 1 85 ? -1.528 3.718 -5.339 1.00 90.38 85 LEU A CA 1
ATOM 650 C C . LEU A 1 85 ? -1.802 3.981 -3.856 1.00 90.38 85 LEU A C 1
ATOM 652 O O . LEU A 1 85 ? -2.187 3.066 -3.141 1.00 90.38 85 LEU A O 1
ATOM 656 N N . TYR A 1 86 ? -1.636 5.226 -3.411 1.00 89.12 86 TYR A N 1
ATOM 657 C CA . TYR A 1 86 ? -2.016 5.652 -2.073 1.00 89.12 86 TYR A CA 1
ATOM 658 C C . TYR A 1 86 ? -3.533 5.604 -1.881 1.00 89.12 86 TYR A C 1
ATOM 660 O O . TYR A 1 86 ? -3.986 5.020 -0.907 1.00 89.12 86 TYR A O 1
ATOM 668 N N . LEU A 1 87 ? -4.316 6.137 -2.824 1.00 88.12 87 LEU A N 1
ATOM 669 C CA . LEU A 1 87 ? -5.780 6.051 -2.766 1.00 88.12 87 LEU A CA 1
ATOM 670 C C . LEU A 1 87 ? -6.264 4.592 -2.773 1.00 88.12 87 LEU A C 1
ATOM 672 O O . LEU A 1 87 ? -7.130 4.233 -1.981 1.00 88.12 87 LEU A O 1
ATOM 676 N N . ASP A 1 88 ? -5.655 3.744 -3.607 1.00 90.94 88 ASP A N 1
ATOM 677 C CA . ASP A 1 88 ? -5.955 2.308 -3.664 1.00 90.94 88 ASP A CA 1
ATOM 678 C C . ASP A 1 88 ? -5.601 1.600 -2.345 1.00 90.94 88 ASP A C 1
ATOM 680 O O . ASP A 1 88 ? -6.400 0.842 -1.799 1.00 90.94 88 ASP A O 1
ATOM 684 N N . TRP A 1 89 ? -4.437 1.904 -1.760 1.00 92.12 89 TRP A N 1
ATOM 685 C CA . TRP A 1 89 ? -4.083 1.428 -0.423 1.00 92.12 89 TRP A CA 1
ATOM 686 C C . TRP A 1 89 ? -5.093 1.882 0.635 1.00 92.12 89 TRP A C 1
ATOM 688 O O . TRP A 1 89 ? -5.536 1.070 1.448 1.00 92.12 89 TRP A O 1
ATOM 698 N N . SER A 1 90 ? -5.476 3.157 0.621 1.00 89.56 90 SER A N 1
ATOM 699 C CA . SER A 1 90 ? -6.418 3.705 1.589 1.00 89.56 90 SER A CA 1
ATOM 700 C C . SER A 1 90 ? -7.762 2.981 1.514 1.00 89.56 90 SER A C 1
ATOM 702 O O . SER A 1 90 ? -8.275 2.535 2.536 1.00 89.56 90 SER A O 1
ATOM 704 N N . GLU A 1 91 ? -8.294 2.773 0.310 1.00 89.38 91 GLU A N 1
ATOM 705 C CA . GLU A 1 91 ? -9.573 2.090 0.102 1.00 89.38 91 GLU A CA 1
ATOM 706 C C . GLU A 1 91 ? -9.524 0.602 0.475 1.00 89.38 91 GLU A C 1
ATOM 708 O O . GLU A 1 91 ? -10.440 0.098 1.126 1.00 89.38 91 GLU A O 1
ATOM 713 N N . LYS A 1 92 ? -8.473 -0.116 0.060 1.00 90.62 92 LYS A N 1
ATOM 714 C CA . LYS A 1 92 ? -8.397 -1.578 0.214 1.00 90.62 92 LYS A CA 1
ATOM 715 C C . LYS A 1 92 ? -7.856 -2.031 1.565 1.00 90.62 92 LYS A C 1
ATOM 717 O O . LYS A 1 92 ? -8.137 -3.154 1.971 1.00 90.62 92 LYS A O 1
ATOM 722 N N . VAL A 1 93 ? -7.064 -1.196 2.235 1.00 91.44 93 VAL A N 1
ATOM 723 C CA . VAL A 1 93 ? -6.324 -1.580 3.445 1.00 91.44 93 VAL A CA 1
ATOM 724 C C . VAL A 1 93 ? -6.684 -0.709 4.635 1.00 91.44 93 VAL A C 1
ATOM 726 O O . VAL A 1 93 ? -6.977 -1.242 5.699 1.00 91.44 93 VAL A O 1
ATOM 729 N N . LEU A 1 94 ? -6.670 0.616 4.492 1.00 89.88 94 LEU A N 1
ATOM 730 C CA . LEU A 1 94 ? -6.883 1.501 5.637 1.00 89.88 94 LEU A CA 1
ATOM 731 C C . LEU A 1 94 ? -8.364 1.543 6.042 1.00 89.88 94 LEU A C 1
ATOM 733 O O . LEU A 1 94 ? -8.712 1.164 7.160 1.00 89.88 94 LEU A O 1
ATOM 737 N N . PHE A 1 95 ? -9.242 1.967 5.131 1.00 88.25 95 PHE A N 1
ATOM 738 C CA . PHE A 1 95 ? -10.641 2.296 5.420 1.00 88.25 95 PHE A CA 1
ATOM 739 C C . PHE A 1 95 ? -11.477 1.156 6.009 1.00 88.25 95 PHE A C 1
ATOM 741 O O . PHE A 1 95 ? -12.241 1.435 6.934 1.00 88.25 95 PHE A O 1
ATOM 748 N N . PRO A 1 96 ? -11.335 -0.113 5.575 1.00 89.06 96 PRO A N 1
ATOM 749 C CA . PRO A 1 96 ? -12.098 -1.222 6.150 1.00 89.06 96 PRO A CA 1
ATOM 750 C C . PRO A 1 96 ? -11.828 -1.461 7.642 1.00 89.06 96 PRO A C 1
ATOM 752 O O . PRO A 1 96 ? -12.581 -2.178 8.300 1.00 89.06 96 PRO A O 1
ATOM 755 N N . HIS A 1 97 ? -10.742 -0.897 8.173 1.00 87.12 97 HIS A N 1
ATOM 756 C CA . HIS A 1 97 ? -10.301 -1.097 9.549 1.00 87.12 97 HIS A CA 1
ATOM 757 C C . HIS A 1 97 ? -10.205 0.207 10.345 1.00 87.12 97 HIS A C 1
ATOM 759 O O . HIS A 1 97 ? -9.692 0.194 11.466 1.00 87.12 97 HIS A O 1
ATOM 765 N N . MET A 1 98 ? -10.694 1.318 9.790 1.00 83.38 98 MET A N 1
ATOM 766 C CA . MET A 1 98 ? -10.803 2.572 10.528 1.00 83.38 98 MET A CA 1
ATOM 767 C C . MET A 1 98 ? -12.016 2.558 11.454 1.00 83.38 98 MET A C 1
ATOM 769 O O . MET A 1 98 ? -13.069 2.006 11.136 1.00 83.38 98 MET A O 1
ATOM 773 N N . GLU A 1 99 ? -11.852 3.181 12.617 1.00 80.50 99 GLU A N 1
ATOM 774 C CA . GLU A 1 99 ? -12.956 3.490 13.526 1.00 80.50 99 GLU A CA 1
ATOM 775 C C . GLU A 1 99 ? -13.654 4.785 13.061 1.00 80.50 99 GLU A C 1
ATOM 777 O O . GLU A 1 99 ? -13.110 5.515 12.237 1.00 80.50 99 GLU A O 1
ATOM 782 N N . GLU A 1 100 ? -14.854 5.092 13.576 1.00 75.31 100 GLU A N 1
ATOM 783 C CA . GLU A 1 100 ? -15.642 6.266 13.137 1.00 75.31 100 GLU A CA 1
ATOM 784 C C . GLU A 1 100 ? -14.901 7.605 13.255 1.00 75.31 100 GLU A C 1
ATOM 7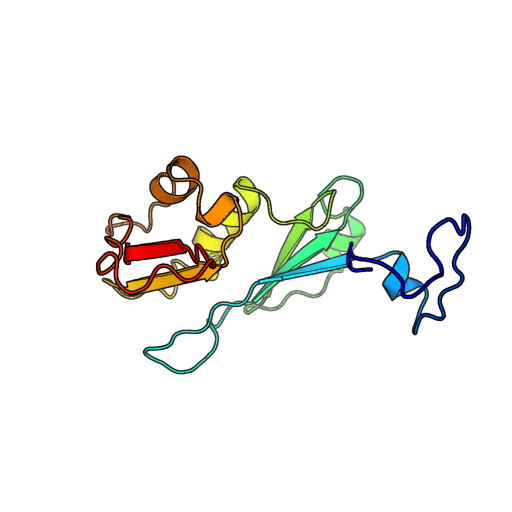86 O O . GLU A 1 100 ? -15.250 8.563 12.570 1.00 75.31 100 GLU A O 1
ATOM 791 N N . ARG A 1 101 ? -13.926 7.684 14.167 1.00 79.00 101 ARG A N 1
ATOM 792 C CA . ARG A 1 101 ? -13.032 8.827 14.349 1.00 79.00 101 ARG A CA 1
ATOM 793 C C . ARG A 1 101 ? -11.641 8.306 14.653 1.00 79.00 101 ARG A C 1
ATOM 795 O O . ARG A 1 101 ? -11.441 7.695 15.704 1.00 79.00 101 ARG A O 1
ATOM 802 N N . CYS A 1 102 ? -10.677 8.571 13.781 1.00 80.75 102 CYS A N 1
ATOM 803 C CA . CYS A 1 102 ? -9.289 8.202 14.039 1.00 80.75 102 CYS A CA 1
ATOM 804 C C . CYS A 1 102 ? -8.304 9.288 13.607 1.00 80.75 102 CYS A C 1
ATOM 806 O O . CYS A 1 102 ? -8.590 10.143 12.773 1.00 80.75 102 CYS A O 1
ATOM 808 N N . ILE A 1 103 ? -7.108 9.239 14.192 1.00 84.19 103 ILE A N 1
ATOM 809 C CA . ILE A 1 103 ? -5.983 10.076 13.784 1.00 84.19 103 ILE A CA 1
ATOM 810 C C . ILE A 1 103 ? -5.026 9.198 12.986 1.00 84.19 103 ILE A C 1
ATOM 812 O O . ILE A 1 103 ? -4.491 8.219 13.509 1.00 84.19 103 ILE A O 1
ATOM 816 N N . PHE A 1 104 ? -4.808 9.559 11.726 1.00 84.69 104 PHE A N 1
ATOM 817 C CA . PHE A 1 104 ? -3.810 8.948 10.868 1.00 84.69 104 PHE A CA 1
ATOM 818 C C . PHE A 1 104 ? -2.515 9.760 10.929 1.00 84.69 104 PHE A C 1
ATOM 820 O O . PHE A 1 104 ? -2.449 10.907 10.480 1.00 84.69 104 PHE A O 1
ATOM 827 N N . LEU A 1 105 ? -1.486 9.149 11.513 1.00 86.25 105 LEU A N 1
ATOM 828 C CA . LEU A 1 105 ? -0.144 9.709 11.592 1.00 86.25 105 LEU A CA 1
ATOM 829 C C . LEU A 1 105 ? 0.710 9.134 10.461 1.00 86.25 105 LEU A C 1
ATOM 831 O O . LEU A 1 105 ? 0.910 7.920 10.396 1.00 86.25 105 LEU A O 1
ATOM 835 N N . ALA A 1 106 ? 1.236 10.007 9.608 1.00 83.75 106 ALA A N 1
ATOM 836 C CA . ALA A 1 106 ? 2.080 9.631 8.483 1.00 83.75 106 ALA A CA 1
ATOM 837 C C . ALA A 1 106 ? 3.409 10.400 8.497 1.00 83.75 106 ALA A C 1
ATOM 839 O O . ALA A 1 106 ? 3.562 11.414 9.183 1.00 83.75 106 ALA A O 1
ATOM 840 N N . ASP A 1 107 ? 4.397 9.903 7.750 1.00 82.50 107 ASP A N 1
ATOM 841 C CA . ASP A 1 107 ? 5.661 10.617 7.577 1.00 82.50 107 ASP A CA 1
ATOM 842 C C . ASP A 1 107 ? 5.481 11.889 6.719 1.00 82.50 107 ASP A C 1
ATOM 844 O O . ASP A 1 107 ? 4.389 12.227 6.261 1.00 82.50 107 ASP A O 1
ATOM 848 N N . SER A 1 108 ? 6.564 12.638 6.516 1.00 80.31 108 SER A N 1
ATOM 849 C CA . SER A 1 108 ? 6.565 13.875 5.724 1.00 80.31 108 SER A CA 1
ATOM 850 C C . SER A 1 108 ? 6.593 13.633 4.208 1.00 80.31 108 SER A C 1
ATOM 852 O O . SER A 1 108 ? 7.015 14.502 3.435 1.00 80.31 108 SER A O 1
ATOM 854 N N . TRP A 1 109 ? 6.198 12.443 3.743 1.00 80.56 109 TRP A N 1
ATOM 855 C CA . TRP A 1 109 ? 6.204 12.137 2.323 1.00 80.56 109 TRP A CA 1
ATOM 856 C C . TRP A 1 109 ? 5.153 12.958 1.567 1.00 80.56 109 TRP A C 1
ATOM 858 O O . TRP A 1 109 ? 4.019 13.133 2.011 1.00 80.56 109 TRP A O 1
ATOM 868 N N . LYS A 1 110 ? 5.533 13.438 0.373 1.00 79.62 110 LYS A N 1
ATOM 869 C CA . LYS A 1 110 ? 4.779 14.443 -0.395 1.00 79.62 110 LYS A CA 1
ATOM 870 C C . LYS A 1 110 ? 3.299 14.114 -0.588 1.00 79.62 110 LYS A C 1
ATOM 872 O O . LYS A 1 110 ? 2.485 15.024 -0.575 1.00 79.62 110 LYS A O 1
ATOM 877 N N . THR A 1 111 ? 2.957 12.841 -0.770 1.00 79.00 111 THR A N 1
ATOM 878 C CA . THR A 1 111 ? 1.570 12.409 -1.001 1.00 79.00 111 THR A CA 1
ATOM 879 C C . THR A 1 111 ? 0.704 12.531 0.252 1.00 79.00 111 THR A C 1
ATOM 881 O O . THR A 1 111 ? -0.475 12.839 0.136 1.00 79.00 111 THR A O 1
ATOM 884 N N . PHE A 1 112 ? 1.275 12.336 1.446 1.00 77.62 112 PHE A N 1
ATOM 885 C CA . PHE A 1 112 ? 0.560 12.546 2.709 1.00 77.62 112 PHE A CA 1
ATOM 886 C C . PHE A 1 112 ? 0.413 14.029 3.048 1.00 77.62 112 PHE A C 1
ATOM 888 O O . PHE A 1 112 ? -0.527 14.417 3.732 1.00 77.62 112 PHE A O 1
ATOM 895 N N . THR A 1 113 ? 1.337 14.862 2.567 1.00 75.44 113 THR A N 1
ATOM 896 C CA . THR A 1 113 ? 1.294 16.316 2.765 1.00 75.44 113 THR A CA 1
ATOM 897 C C . THR A 1 113 ? 0.508 17.057 1.676 1.00 75.44 113 THR A C 1
ATOM 899 O O . THR A 1 113 ? 0.299 18.261 1.796 1.00 75.44 113 THR A O 1
ATOM 902 N N . ASP A 1 114 ? 0.109 16.370 0.601 1.00 78.75 114 ASP A N 1
ATOM 903 C CA . ASP A 1 114 ? -0.674 16.941 -0.495 1.00 78.75 114 ASP A CA 1
ATOM 904 C C . ASP A 1 114 ? -2.157 17.001 -0.115 1.00 78.75 114 ASP A C 1
ATOM 906 O O . ASP A 1 114 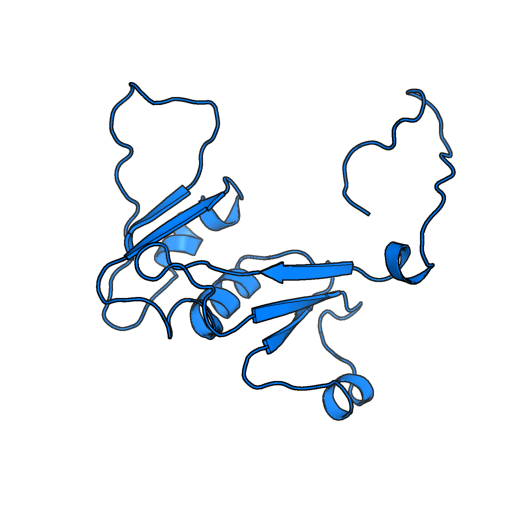? -2.841 15.977 -0.050 1.00 78.75 114 ASP A O 1
ATOM 910 N N . GLN A 1 115 ? -2.657 18.211 0.138 1.00 72.06 115 GLN A N 1
ATOM 911 C CA . GLN A 1 115 ? -4.020 18.420 0.627 1.00 72.06 115 GLN A CA 1
ATOM 912 C C . GLN A 1 115 ? -5.069 17.893 -0.350 1.00 72.06 115 GLN A C 1
ATOM 914 O O . GLN A 1 115 ? -6.038 17.283 0.091 1.00 72.06 115 GLN A O 1
ATOM 919 N N . ASP A 1 116 ? -4.856 18.036 -1.657 1.00 77.44 116 ASP A N 1
ATOM 920 C CA . ASP A 1 116 ? -5.809 17.547 -2.653 1.00 77.44 116 ASP A CA 1
ATOM 921 C C . ASP A 1 116 ? -5.914 16.019 -2.610 1.00 77.44 116 ASP A C 1
ATOM 923 O O . ASP A 1 116 ? -7.008 15.462 -2.660 1.00 77.44 116 ASP A O 1
ATOM 927 N N . SER A 1 117 ? -4.781 15.322 -2.462 1.00 72.44 117 SER A N 1
ATOM 928 C CA . SER A 1 117 ? -4.761 13.867 -2.259 1.00 72.44 117 SER A CA 1
ATOM 929 C C . SER A 1 117 ? -5.445 13.441 -0.968 1.00 72.44 117 SER A C 1
ATOM 931 O O . SER A 1 117 ? -6.146 12.431 -0.951 1.00 72.44 117 SER A O 1
ATOM 933 N N . VAL A 1 118 ? -5.242 14.196 0.111 1.00 70.56 118 VAL A N 1
ATOM 934 C CA . VAL A 1 118 ? -5.838 13.898 1.415 1.00 70.56 118 VAL A CA 1
ATOM 935 C C . VAL A 1 118 ? -7.349 14.111 1.398 1.00 70.56 118 VAL A C 1
ATOM 937 O O . VAL A 1 118 ? -8.075 13.273 1.912 1.00 70.56 118 VAL A O 1
ATOM 940 N N . MET A 1 119 ? -7.837 15.181 0.774 1.00 70.81 119 MET A N 1
ATOM 941 C CA . MET A 1 119 ? -9.270 15.492 0.716 1.00 70.81 119 MET A CA 1
ATOM 942 C C . MET A 1 119 ? -10.027 14.629 -0.304 1.00 70.81 119 MET A C 1
ATOM 944 O O . MET A 1 119 ? -11.239 14.450 -0.191 1.00 70.81 119 MET A O 1
ATOM 948 N N . GLU A 1 120 ? -9.329 14.071 -1.299 1.00 77.38 120 GLU A N 1
ATOM 949 C CA . GLU A 1 120 ? -9.892 13.086 -2.228 1.00 77.38 120 GLU A CA 1
ATOM 950 C C . GLU A 1 120 ? -10.175 11.737 -1.548 1.00 77.38 120 GLU A C 1
ATOM 952 O O . GLU A 1 120 ? -11.038 10.982 -2.002 1.00 77.38 120 GLU A O 1
ATOM 957 N N . MET A 1 121 ? -9.511 11.447 -0.424 1.00 74.50 121 MET A N 1
ATOM 958 C CA . MET A 1 121 ? -9.854 10.297 0.404 1.00 74.50 121 MET A CA 1
ATOM 959 C C . MET A 1 121 ? -11.273 10.453 0.947 1.00 74.50 121 MET A C 1
ATOM 961 O O . MET A 1 121 ? -11.577 11.388 1.678 1.00 74.50 121 MET A O 1
ATOM 965 N N . LYS A 1 122 ? -12.153 9.509 0.615 1.00 72.06 122 LYS A N 1
ATOM 966 C CA . LYS A 1 122 ? -13.525 9.480 1.127 1.00 72.06 122 LYS A CA 1
ATOM 967 C C . LYS A 1 122 ? -13.765 8.167 1.861 1.00 72.06 122 LYS A C 1
ATOM 969 O O . LYS A 1 122 ? -14.191 7.198 1.230 1.00 72.06 122 LYS A O 1
ATOM 974 N N . PRO A 1 123 ? -13.505 8.106 3.176 1.00 68.50 123 PRO A N 1
ATOM 975 C CA . PRO A 1 123 ? -13.869 6.954 3.984 1.00 68.50 123 PRO A CA 1
ATOM 976 C C . PRO A 1 123 ? -15.388 6.928 4.210 1.00 68.50 123 PRO A C 1
ATOM 978 O O . PRO A 1 123 ? -15.890 7.240 5.283 1.00 68.50 123 PRO A O 1
ATOM 981 N N . GLY A 1 124 ? -16.155 6.580 3.173 1.00 68.06 124 GLY A N 1
ATOM 982 C CA . GLY A 1 124 ? -17.609 6.418 3.255 1.00 68.06 124 GLY A CA 1
ATOM 983 C C . GLY A 1 124 ? -18.332 7.600 3.921 1.00 68.06 124 GLY A C 1
ATOM 984 O O . GLY A 1 124 ? -18.401 8.686 3.353 1.00 68.06 124 GLY A O 1
ATOM 985 N N . ARG A 1 125 ? -18.919 7.365 5.108 1.00 56.53 125 ARG A N 1
ATOM 986 C CA . ARG A 1 125 ? -19.701 8.356 5.878 1.00 56.53 125 ARG A CA 1
ATOM 987 C C . ARG A 1 125 ? -18.849 9.329 6.709 1.00 56.53 125 ARG A C 1
ATOM 989 O O . ARG A 1 125 ? -19.412 10.278 7.250 1.00 56.53 125 ARG A O 1
ATOM 996 N N . ALA A 1 126 ? -17.544 9.095 6.835 1.00 59.38 126 ALA A N 1
ATOM 997 C CA . ALA A 1 126 ? -16.628 9.943 7.592 1.00 59.38 126 ALA A CA 1
ATOM 998 C C . ALA A 1 126 ? -15.950 10.976 6.672 1.00 59.38 126 ALA A C 1
ATOM 1000 O O . ALA A 1 126 ? -15.704 10.721 5.491 1.00 59.38 126 ALA A O 1
ATOM 1001 N N . GLY A 1 127 ? -15.711 12.178 7.199 1.00 64.88 127 GLY A N 1
ATOM 1002 C CA . GLY A 1 127 ? -15.136 13.299 6.458 1.00 64.88 127 GLY A CA 1
ATOM 1003 C C . GLY A 1 127 ? -13.692 13.552 6.872 1.00 64.88 127 GLY A C 1
ATOM 1004 O O . GLY A 1 127 ? -13.404 13.667 8.058 1.00 64.88 127 GLY A O 1
ATOM 1005 N N . VAL A 1 128 ? -12.805 13.712 5.893 1.00 67.81 128 VAL A N 1
ATOM 1006 C CA . VAL A 1 128 ? -11.370 13.918 6.123 1.00 67.81 128 VAL A CA 1
ATOM 1007 C C . VAL A 1 128 ? -11.062 15.382 6.412 1.00 67.81 128 VAL A C 1
ATOM 1009 O O . VAL A 1 128 ? -11.512 16.272 5.689 1.00 67.81 128 VAL A O 1
ATOM 1012 N N . ARG A 1 129 ? -10.281 15.648 7.464 1.00 68.94 129 ARG A N 1
ATOM 1013 C CA . ARG A 1 129 ? -9.775 16.984 7.811 1.00 68.94 129 ARG A CA 1
ATOM 1014 C C . ARG A 1 129 ? -8.346 16.889 8.331 1.00 68.94 129 ARG A C 1
ATOM 1016 O O . ARG A 1 129 ? -8.009 15.974 9.069 1.00 68.94 129 ARG A O 1
ATOM 1023 N N . ASN A 1 130 ? -7.493 17.852 8.004 1.00 65.19 130 ASN A N 1
ATOM 1024 C CA . ASN A 1 130 ? -6.184 17.929 8.653 1.00 65.19 130 ASN A CA 1
ATOM 1025 C C . ASN A 1 130 ? -6.352 18.338 10.120 1.00 65.19 130 ASN A C 1
ATOM 1027 O O . ASN A 1 130 ? -7.204 19.169 10.437 1.00 65.19 130 ASN A O 1
ATOM 1031 N N . ALA A 1 131 ? -5.557 17.746 11.009 1.00 61.84 131 ALA A N 1
ATOM 1032 C CA . ALA A 1 131 ? -5.517 18.193 12.393 1.00 61.84 131 ALA A CA 1
ATOM 1033 C C . ALA A 1 131 ? -4.734 19.511 12.473 1.00 61.84 131 ALA A C 1
ATOM 1035 O O . ALA A 1 131 ? -3.632 19.611 11.925 1.00 61.84 131 ALA A O 1
ATOM 1036 N N . ASP A 1 132 ? -5.281 20.508 13.168 1.00 56.44 132 ASP A N 1
ATOM 1037 C CA . ASP A 1 132 ? -4.558 21.749 13.438 1.00 56.44 132 ASP A CA 1
ATOM 1038 C C . ASP A 1 132 ? -3.285 21.443 14.237 1.00 56.44 132 ASP A C 1
ATOM 1040 O O . ASP A 1 132 ? -3.292 20.685 15.211 1.00 56.44 132 ASP A O 1
ATOM 1044 N N . HIS A 1 133 ? -2.163 22.014 13.804 1.00 49.84 133 HIS A N 1
ATOM 1045 C CA . HIS A 1 133 ? -0.876 21.778 14.445 1.00 49.84 133 HIS A CA 1
ATOM 1046 C C . HIS A 1 133 ? -0.898 22.365 15.871 1.00 49.84 133 HIS A C 1
ATOM 1048 O O . HIS A 1 133 ? -1.217 23.548 16.031 1.00 49.84 133 HIS A O 1
ATOM 1054 N N . PRO A 1 134 ? -0.574 21.591 16.925 1.00 40.97 134 PRO A N 1
ATOM 1055 C CA . PRO A 1 134 ? -0.711 22.068 18.294 1.00 40.97 134 PRO A CA 1
ATOM 1056 C C . PRO A 1 134 ? 0.414 23.050 18.640 1.00 40.97 134 PRO A C 1
ATOM 1058 O O . PRO A 1 134 ? 1.450 22.656 19.163 1.00 40.97 134 PRO A O 1
ATOM 1061 N N . SER A 1 135 ? 0.168 24.345 18.421 1.00 43.59 135 SER A N 1
ATOM 1062 C CA . SER A 1 135 ? 0.970 25.504 18.861 1.00 43.59 135 SER A CA 1
ATOM 1063 C C . SER A 1 135 ? 2.431 25.575 18.367 1.00 43.59 135 SER A C 1
ATOM 1065 O O . SER A 1 135 ? 3.125 24.580 18.184 1.00 43.59 135 SER A O 1
ATOM 1067 N N . GLU A 1 136 ? 2.952 26.796 18.207 1.00 42.75 136 GLU A N 1
ATOM 1068 C CA . GLU A 1 136 ? 4.315 27.100 17.717 1.00 42.75 136 GLU A CA 1
ATOM 1069 C C . GLU A 1 136 ? 5.470 26.455 18.510 1.00 42.75 136 GLU A C 1
ATOM 1071 O O . GLU A 1 136 ? 6.620 26.487 18.071 1.00 42.75 136 GLU A O 1
ATOM 1076 N N . ARG A 1 137 ? 5.189 25.844 19.666 1.00 37.56 137 ARG A N 1
ATOM 1077 C CA . ARG A 1 137 ? 6.189 25.316 20.600 1.00 37.56 137 ARG A CA 1
ATOM 1078 C C . ARG A 1 137 ? 6.848 24.002 20.165 1.00 37.56 137 ARG A C 1
ATOM 1080 O O . ARG A 1 137 ? 7.888 23.659 20.715 1.00 37.56 137 ARG A O 1
ATOM 1087 N N . TYR A 1 138 ? 6.281 23.295 19.186 1.00 40.22 138 TYR A N 1
ATOM 1088 C CA . TYR A 1 138 ? 6.780 22.006 18.681 1.00 40.22 138 TYR A CA 1
ATOM 1089 C C . TYR A 1 138 ? 7.181 22.049 17.195 1.00 40.22 138 TYR A C 1
ATOM 1091 O O . TYR A 1 138 ? 7.064 21.055 16.480 1.00 40.22 138 TYR A O 1
ATOM 1099 N N . ARG A 1 139 ? 7.721 23.177 16.710 1.00 40.47 139 ARG A N 1
ATOM 1100 C CA . ARG A 1 139 ? 8.456 23.205 15.430 1.00 40.47 139 ARG A CA 1
ATOM 1101 C C . ARG A 1 139 ? 9.792 22.460 15.570 1.00 40.47 139 ARG A C 1
ATOM 1103 O O . ARG A 1 139 ? 10.854 23.063 15.669 1.00 40.47 139 ARG A O 1
ATOM 1110 N N . SER A 1 140 ? 9.743 21.131 15.584 1.00 39.94 140 SER A N 1
ATOM 1111 C CA . SER A 1 140 ? 10.882 20.322 15.142 1.00 39.94 140 SER A CA 1
ATOM 1112 C C . SER A 1 140 ? 10.844 20.248 13.612 1.00 39.94 140 SER A C 1
ATOM 1114 O O . SER A 1 140 ? 9.763 20.264 13.029 1.00 39.94 140 SER A O 1
ATOM 1116 N N . ASN A 1 141 ? 11.997 20.177 12.942 1.00 38.75 141 ASN A N 1
ATOM 1117 C CA . ASN A 1 141 ? 12.137 20.156 11.472 1.00 38.75 141 ASN A CA 1
ATOM 1118 C C . ASN A 1 141 ? 11.497 18.931 10.766 1.00 38.75 141 ASN A C 1
ATOM 1120 O O . ASN A 1 141 ? 11.838 18.626 9.625 1.00 38.75 141 ASN A O 1
ATOM 1124 N N . SER A 1 142 ? 10.598 18.207 11.431 1.00 40.44 142 SER A N 1
ATOM 1125 C CA . SER A 1 142 ? 9.865 17.068 10.897 1.00 40.44 142 SER A CA 1
ATOM 1126 C C . SER A 1 142 ? 8.402 17.457 10.698 1.00 40.44 142 SER A C 1
ATOM 1128 O O . SER A 1 142 ? 7.596 17.411 11.625 1.00 40.44 142 SER A O 1
ATOM 1130 N N . THR A 1 143 ? 8.047 17.847 9.476 1.00 43.69 143 THR A N 1
ATOM 1131 C CA . THR A 1 143 ? 6.661 18.026 9.020 1.00 43.69 143 THR A CA 1
ATOM 1132 C C . THR A 1 143 ? 5.977 16.666 8.836 1.00 43.69 143 THR A C 1
ATOM 1134 O O . THR A 1 143 ? 5.599 16.295 7.729 1.00 43.69 143 THR A O 1
ATOM 1137 N N . ALA A 1 144 ? 5.851 15.879 9.905 1.00 46.44 144 ALA A N 1
ATOM 1138 C CA . ALA A 1 144 ? 4.980 14.706 9.894 1.00 46.44 144 ALA A CA 1
ATOM 1139 C C . ALA A 1 144 ? 3.528 15.172 9.681 1.00 46.44 144 ALA A C 1
ATOM 1141 O O . ALA A 1 144 ? 3.048 16.056 10.397 1.00 46.44 144 ALA A O 1
ATOM 1142 N N . GLY A 1 145 ? 2.852 14.625 8.669 1.00 54.81 145 GLY A N 1
ATOM 1143 C CA . GLY A 1 145 ? 1.454 14.939 8.378 1.00 54.81 145 GLY A CA 1
ATOM 1144 C C . GLY A 1 145 ? 0.527 14.232 9.367 1.00 54.81 145 GLY A C 1
ATOM 1145 O O . GLY A 1 145 ? 0.672 13.034 9.611 1.00 54.81 145 GLY A O 1
ATOM 1146 N N . CYS A 1 146 ? -0.424 14.966 9.944 1.00 51.09 146 CYS A N 1
ATOM 1147 C CA . CYS A 1 146 ? -1.455 14.418 10.822 1.00 51.09 146 CYS A CA 1
ATOM 1148 C C . CYS A 1 146 ? -2.829 14.673 10.195 1.00 51.09 146 CYS A C 1
ATOM 1150 O O . CYS A 1 146 ? -3.244 15.826 10.048 1.00 51.09 146 CYS A O 1
ATOM 1152 N N . VAL A 1 147 ? -3.524 13.600 9.819 1.00 57.44 147 VAL A N 1
ATOM 1153 C CA . VAL A 1 147 ? -4.851 13.663 9.196 1.00 57.44 147 VAL A CA 1
ATOM 1154 C C . VAL A 1 147 ? -5.880 13.089 10.165 1.00 57.44 147 VAL A C 1
ATOM 1156 O O . VAL A 1 147 ? -5.721 11.976 10.661 1.00 57.44 147 VAL A O 1
ATOM 1159 N N . MET A 1 148 ? -6.936 13.846 10.443 1.00 52.91 148 MET A N 1
ATOM 1160 C CA . MET A 1 148 ? -8.114 13.376 11.164 1.00 52.91 148 MET A CA 1
ATOM 1161 C C . MET A 1 148 ? -9.124 12.833 10.147 1.00 52.91 148 MET A C 1
ATOM 1163 O O . MET A 1 148 ? -9.516 13.536 9.213 1.00 52.91 148 MET A O 1
ATOM 1167 N N . LEU A 1 149 ? -9.508 11.571 10.314 1.00 56.16 149 LEU A N 1
ATOM 1168 C CA . LEU A 1 149 ? -10.457 10.864 9.454 1.00 56.16 149 LEU A CA 1
ATOM 1169 C C . LEU A 1 149 ? -11.748 10.588 10.227 1.00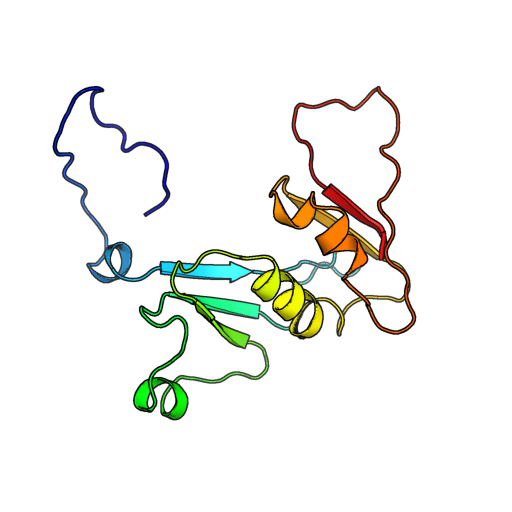 56.16 149 LEU A C 1
ATOM 1171 O O . LEU A 1 149 ? -11.648 10.250 11.435 1.00 56.16 149 LEU A O 1
#

Foldseek 3Di:
DDPDDDPDDPPDPDDDDDDPDPCVVVWDKDKDWDADPVPGDIQQAIEIETADCVQADDPVCVVPPDDDPRYDYGYGNVNDDDLVNVLVCCVPTVLVPDDLKDKDWAFPDPLLVDVVSQQVRDSDPHGKDWDDDDDPPPPDVTPTTIIID

Organism: Ramazzottius varieornatus (NCBI:txid947166)

Radius of gyration: 18.77 Å; chains: 1; bounding box: 55×46×38 Å

Secondary structure (DSSP, 8-state):
--SS--SPPTT-S------S-HHHHH--EEEE--EETTTTEE-S-EEEEEE-TTSS--HHHHHHS---TTEEEEEESSSS--HHHHHHHIIIIIGGG--SS-EEE--S-HHHH-HHHHHH---TTS--EEPPP--GGG--S----EEE-

Sequence (149 aa):
MRPGRTLGTAGVKRVEAITQSENSMTHSYTVMMAVSLSRPKFLPVLFLMLREEKGVFGPIVSRTMFKADNVYVTASTSGKMTKKLYLDWSEKVLFPHMEERCIFLADSWKTFTDQDSVMEMKPGRAGVRNADHPSERYRSNSTAGCVML

pLDDT: mean 78.13, std 16.34, range [36.0, 95.69]